Protein AF-A0A356ZC76-F1 (afdb_monomer)

Mean predicted aligned error: 2.9 Å

Radius of gyration: 13.27 Å; Cα contacts (8 Å, |Δi|>4): 113; chains: 1; bounding box: 33×24×36 Å

pLDDT: mean 95.36, std 6.21, range [58.34, 98.25]

Foldseek 3Di:
DQVLLVLLPHGPQLVVLLVCQQAPNNVSSCVSCVVVPDDPLNVQLSCQLSVLGGNLVVVLVVVVVVVDPSVVSNVRSNVSSSVSSNVSSVVD

Sequence (92 aa):
MAGLMHLVGLPGEAALPLVMGYFLNIYAAIGALLPLGLTAKQISIMAAMLLMAHSLPMELAVNKKTGVKVKGLLLVRLVLSVTSGLLVNWLM

Solvent-accessible surface area (backbone atoms only — not comparable to full-atom values): 4760 Å² total; per-residue (Å²): 110,48,74,65,29,49,74,37,63,33,59,49,76,56,52,58,21,50,51,36,11,27,57,60,29,63,67,56,13,49,66,58,42,65,83,66,72,66,51,74,66,42,49,50,19,52,49,44,21,39,74,47,34,41,19,42,64,59,51,42,59,56,42,46,76,75,74,50,62,45,69,59,54,51,50,51,24,52,50,50,10,55,51,38,12,38,50,45,50,71,76,100

Structure (mmCIF, N/CA/C/O backbone):
data_AF-A0A356ZC76-F1
#
_entry.id   AF-A0A356ZC76-F1
#
loop_
_atom_site.group_PDB
_atom_site.id
_atom_site.type_symbol
_atom_site.label_atom_id
_atom_site.label_alt_id
_atom_site.label_comp_id
_atom_site.label_asym_id
_atom_site.label_entity_id
_atom_site.label_seq_id
_atom_site.pdbx_PDB_ins_code
_atom_site.Cartn_x
_atom_site.Cartn_y
_atom_site.Cartn_z
_atom_site.occupancy
_atom_site.B_iso_or_equiv
_atom_site.auth_seq_id
_atom_site.auth_comp_id
_atom_site.auth_asym_id
_atom_site.auth_atom_id
_atom_site.pdbx_PDB_model_num
ATOM 1 N N . MET A 1 1 ? 8.275 -13.549 0.577 1.00 58.34 1 MET A N 1
ATOM 2 C CA . MET A 1 1 ? 7.584 -12.357 0.028 1.00 58.34 1 MET A CA 1
ATOM 3 C C . MET A 1 1 ? 7.568 -12.275 -1.501 1.00 58.34 1 MET A C 1
ATOM 5 O O . MET A 1 1 ? 6.599 -11.729 -2.009 1.00 58.34 1 MET A O 1
ATOM 9 N N . ALA A 1 2 ? 8.552 -12.821 -2.235 1.00 59.44 2 ALA A N 1
ATOM 10 C CA . ALA A 1 2 ? 8.630 -12.696 -3.703 1.00 59.44 2 ALA A CA 1
ATOM 11 C C .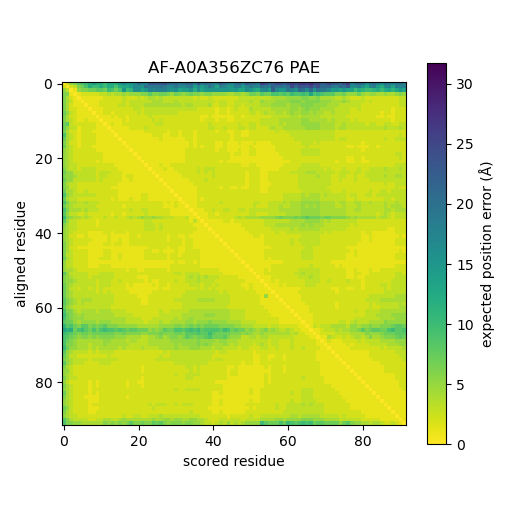 ALA A 1 2 ? 7.337 -13.088 -4.457 1.00 59.44 2 ALA A C 1
ATOM 13 O O . ALA A 1 2 ? 6.902 -12.360 -5.341 1.00 59.44 2 ALA A O 1
ATOM 14 N N . GLY A 1 3 ? 6.657 -14.167 -4.047 1.00 73.56 3 GLY A N 1
ATOM 15 C CA . GLY A 1 3 ? 5.412 -14.599 -4.697 1.00 73.56 3 GLY A CA 1
ATOM 16 C C . GLY A 1 3 ? 4.240 -13.615 -4.572 1.00 73.56 3 GLY A C 1
ATOM 17 O O . GLY A 1 3 ? 3.464 -13.486 -5.508 1.00 73.56 3 GLY A O 1
ATOM 18 N N . LEU A 1 4 ? 4.122 -12.885 -3.454 1.00 84.88 4 LEU A N 1
ATOM 19 C CA . LEU A 1 4 ? 3.013 -11.942 -3.238 1.00 84.88 4 LEU A CA 1
ATOM 20 C C . LEU A 1 4 ? 3.207 -10.634 -4.010 1.00 84.88 4 LEU A C 1
ATOM 22 O O . LEU A 1 4 ? 2.235 -10.066 -4.493 1.00 84.88 4 LEU A O 1
ATOM 26 N N . MET A 1 5 ? 4.451 -10.164 -4.139 1.00 94.19 5 MET A N 1
ATOM 27 C CA . MET A 1 5 ? 4.751 -8.949 -4.904 1.00 94.19 5 MET A CA 1
ATOM 28 C C . MET A 1 5 ? 4.513 -9.161 -6.404 1.00 94.19 5 MET A C 1
ATOM 30 O O . MET A 1 5 ? 3.942 -8.292 -7.059 1.00 94.19 5 MET A O 1
ATOM 34 N N . HIS A 1 6 ? 4.822 -10.352 -6.931 1.00 93.19 6 HIS A N 1
ATOM 35 C CA . HIS A 1 6 ? 4.545 -10.679 -8.332 1.00 93.19 6 HIS A CA 1
ATOM 36 C C . HIS A 1 6 ? 3.052 -10.630 -8.689 1.00 93.19 6 HIS A C 1
ATOM 38 O O . HIS A 1 6 ? 2.728 -10.295 -9.825 1.00 93.19 6 HIS A O 1
ATOM 44 N N . LEU A 1 7 ? 2.138 -10.892 -7.742 1.00 92.69 7 LEU A N 1
ATOM 45 C CA . LEU A 1 7 ? 0.692 -10.788 -7.997 1.00 92.69 7 LEU A CA 1
ATOM 46 C C . LEU A 1 7 ? 0.281 -9.372 -8.412 1.00 92.69 7 LEU A C 1
ATOM 48 O O . LEU A 1 7 ? -0.586 -9.207 -9.263 1.00 92.69 7 LEU A O 1
ATOM 52 N N . VAL A 1 8 ? 0.925 -8.360 -7.831 1.00 94.75 8 VAL A N 1
ATOM 53 C CA . VAL A 1 8 ? 0.695 -6.944 -8.145 1.00 94.75 8 VAL A CA 1
ATOM 54 C C . VAL A 1 8 ? 1.714 -6.393 -9.147 1.00 94.75 8 VAL A C 1
ATOM 56 O O . VAL A 1 8 ? 1.771 -5.189 -9.338 1.00 94.75 8 VAL A O 1
ATOM 59 N N . GLY A 1 9 ? 2.525 -7.241 -9.791 1.00 94.62 9 GLY A N 1
ATOM 60 C CA . GLY A 1 9 ? 3.524 -6.812 -10.779 1.00 94.62 9 GLY A CA 1
ATOM 61 C C . GLY A 1 9 ? 4.758 -6.113 -10.194 1.00 94.62 9 GLY A C 1
ATOM 62 O O . GLY A 1 9 ? 5.478 -5.423 -10.918 1.00 94.62 9 GLY A O 1
ATOM 63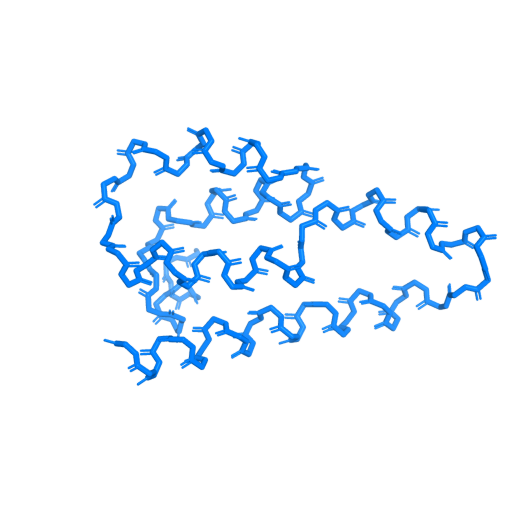 N N . LEU A 1 10 ? 5.016 -6.281 -8.895 1.00 96.94 10 LEU A N 1
ATOM 64 C CA . LEU A 1 10 ? 6.181 -5.729 -8.207 1.00 96.94 10 LEU A CA 1
ATOM 65 C C . LEU A 1 10 ? 7.283 -6.781 -8.032 1.00 96.94 10 LEU A C 1
ATOM 67 O O . LEU A 1 10 ? 6.974 -7.948 -7.791 1.00 96.94 10 LEU A O 1
ATOM 71 N N . PRO A 1 11 ? 8.566 -6.386 -8.086 1.00 95.81 11 PRO A N 1
ATOM 72 C CA . PRO A 1 11 ? 9.669 -7.285 -7.782 1.00 95.81 11 PRO A CA 1
ATOM 73 C C . PRO A 1 11 ? 9.741 -7.548 -6.268 1.00 95.81 11 PRO A C 1
ATOM 75 O O . PRO A 1 11 ? 9.171 -6.810 -5.458 1.00 95.81 11 PRO A O 1
ATOM 78 N N . GLY A 1 12 ? 10.430 -8.614 -5.860 1.00 95.25 12 GLY A N 1
ATOM 79 C CA . GLY A 1 12 ? 10.472 -9.040 -4.456 1.00 95.25 12 GLY A CA 1
ATOM 80 C C . GLY A 1 12 ? 11.077 -7.996 -3.508 1.00 95.25 12 GLY A C 1
ATOM 81 O O . GLY A 1 12 ? 10.649 -7.881 -2.359 1.00 95.25 12 GLY A O 1
ATOM 82 N N . GLU A 1 13 ? 12.025 -7.207 -4.002 1.00 94.50 13 GLU A N 1
ATOM 83 C CA . GLU A 1 13 ? 12.754 -6.157 -3.293 1.00 94.50 13 GLU A CA 1
ATOM 84 C C . GLU A 1 13 ? 11.846 -4.979 -2.905 1.00 94.50 13 GLU A C 1
ATOM 86 O O . GLU A 1 13 ? 12.086 -4.320 -1.894 1.00 94.50 13 GLU A O 1
ATOM 91 N N . ALA A 1 14 ? 10.747 -4.756 -3.639 1.00 96.44 14 ALA A N 1
ATOM 92 C CA . ALA A 1 14 ? 9.766 -3.709 -3.343 1.00 96.44 14 ALA A CA 1
ATOM 93 C C . ALA A 1 14 ? 8.934 -3.992 -2.074 1.00 96.44 14 ALA A C 1
ATOM 95 O O . ALA A 1 14 ? 8.274 -3.093 -1.547 1.00 96.44 14 ALA A O 1
ATOM 96 N N . ALA A 1 15 ? 9.005 -5.214 -1.531 1.00 96.19 15 ALA A N 1
ATOM 97 C CA . ALA A 1 15 ? 8.287 -5.592 -0.317 1.00 96.19 15 ALA A CA 1
ATOM 98 C C . ALA A 1 15 ? 8.704 -4.758 0.903 1.00 96.19 15 ALA A C 1
ATOM 100 O O . ALA A 1 15 ? 7.846 -4.338 1.679 1.00 96.19 15 ALA A O 1
ATOM 101 N N . LEU A 1 16 ? 10.007 -4.510 1.084 1.00 96.12 16 LEU A N 1
ATOM 102 C CA . LEU A 1 16 ? 10.497 -3.767 2.246 1.00 96.12 16 LEU A CA 1
ATOM 103 C C . LEU A 1 16 ? 10.053 -2.291 2.209 1.00 96.12 16 LEU A C 1
ATOM 105 O O . LEU A 1 16 ? 9.444 -1.859 3.190 1.00 96.12 16 LEU A O 1
ATOM 109 N N . PRO A 1 17 ? 10.234 -1.535 1.106 1.00 97.38 17 PRO A N 1
ATOM 110 C CA . PRO A 1 17 ? 9.686 -0.183 0.993 1.00 97.38 17 PRO A CA 1
ATOM 111 C C . PRO A 1 17 ? 8.174 -0.110 1.228 1.00 97.38 17 PRO A C 1
ATOM 113 O O . PRO A 1 17 ? 7.700 0.811 1.894 1.00 97.38 17 PRO A O 1
ATOM 116 N N . LEU A 1 18 ? 7.412 -1.092 0.729 1.00 97.31 18 LEU A N 1
ATOM 117 C CA . LEU A 1 18 ? 5.960 -1.131 0.902 1.00 97.31 18 LEU A CA 1
ATOM 118 C C . LEU A 1 18 ? 5.581 -1.289 2.381 1.00 97.31 18 LEU A C 1
ATOM 120 O O . LEU A 1 18 ? 4.758 -0.531 2.894 1.00 97.31 18 LEU A O 1
ATOM 124 N N . VAL A 1 19 ? 6.230 -2.218 3.092 1.00 97.06 19 VAL A N 1
ATOM 125 C CA . VAL A 1 19 ? 6.032 -2.409 4.538 1.00 97.06 19 VAL A CA 1
ATOM 126 C C . VAL A 1 19 ? 6.439 -1.158 5.315 1.00 97.06 19 VAL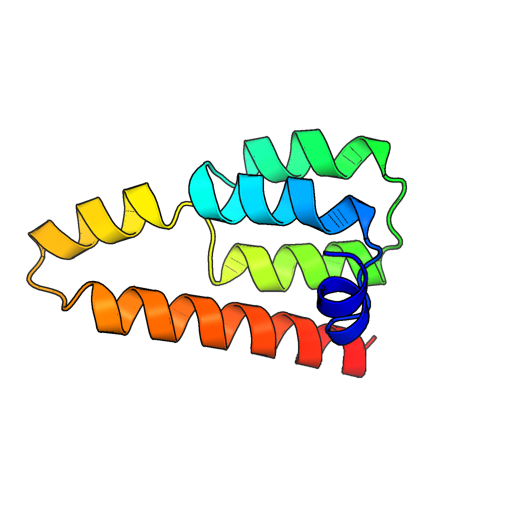 A C 1
ATOM 128 O O . VAL A 1 19 ? 5.707 -0.727 6.205 1.00 97.06 19 VAL A O 1
ATOM 131 N N . MET A 1 20 ? 7.564 -0.530 4.967 1.00 98.00 20 MET A N 1
ATOM 132 C CA . MET A 1 20 ? 7.989 0.719 5.606 1.00 98.00 20 MET A CA 1
ATOM 133 C C . MET A 1 20 ? 6.950 1.827 5.418 1.00 98.00 20 MET A C 1
ATOM 135 O O . MET A 1 20 ? 6.639 2.535 6.372 1.00 98.00 20 MET A O 1
ATOM 139 N N . GLY A 1 21 ? 6.348 1.943 4.235 1.00 98.12 21 GLY A N 1
ATOM 140 C CA . GLY A 1 21 ? 5.266 2.894 3.997 1.00 98.12 21 GLY A CA 1
ATOM 141 C C . GLY A 1 21 ? 3.996 2.583 4.781 1.00 98.12 21 GLY A C 1
ATOM 142 O O . GLY A 1 21 ? 3.404 3.489 5.370 1.00 98.12 21 GLY A O 1
ATOM 143 N N . TYR A 1 22 ? 3.610 1.307 4.849 1.00 98.06 22 TYR A N 1
ATOM 144 C CA . TYR A 1 22 ? 2.430 0.866 5.594 1.00 98.06 22 TYR 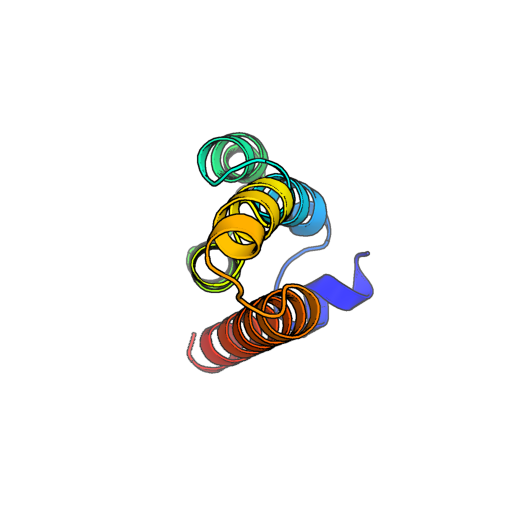A CA 1
ATOM 145 C C . TYR A 1 22 ? 2.550 1.109 7.094 1.00 98.06 22 TYR A C 1
ATOM 147 O O . TYR A 1 22 ? 1.563 1.466 7.730 1.00 98.06 22 TYR A O 1
ATOM 155 N N . PHE A 1 23 ? 3.736 0.924 7.672 1.00 98.06 23 PHE A N 1
ATOM 156 C CA . PHE A 1 23 ? 3.919 0.990 9.122 1.00 98.06 23 PHE A CA 1
ATOM 157 C C . PHE A 1 23 ? 4.464 2.328 9.616 1.00 98.06 23 PHE A C 1
ATOM 159 O O . PHE A 1 23 ? 4.101 2.754 10.711 1.00 98.06 23 PHE A O 1
ATOM 166 N N . LEU A 1 24 ? 5.315 2.990 8.831 1.00 97.81 24 LEU A N 1
ATOM 167 C CA . LEU A 1 24 ? 5.982 4.229 9.221 1.00 97.81 24 LEU A CA 1
ATOM 168 C C . LEU A 1 24 ? 5.338 5.421 8.512 1.00 97.81 24 LEU A C 1
ATOM 170 O O . LEU A 1 24 ? 4.459 6.072 9.079 1.00 97.81 24 LEU A O 1
ATOM 174 N N . ASN A 1 25 ? 5.773 5.724 7.287 1.00 96.81 25 ASN A N 1
ATOM 175 C CA . ASN A 1 25 ? 5.272 6.821 6.457 1.00 96.81 25 ASN A CA 1
ATOM 176 C C . ASN A 1 25 ? 5.824 6.750 5.024 1.00 96.81 25 ASN A C 1
ATOM 178 O O . ASN A 1 25 ? 6.740 5.985 4.721 1.00 96.81 25 ASN A O 1
ATOM 182 N N . ILE A 1 26 ? 5.275 7.595 4.148 1.00 96.50 26 ILE A N 1
ATOM 183 C CA . ILE A 1 26 ? 5.653 7.671 2.730 1.00 96.50 26 ILE A CA 1
ATOM 184 C C . ILE A 1 26 ? 7.130 8.061 2.548 1.00 96.50 26 ILE A C 1
ATOM 186 O O . ILE A 1 26 ? 7.786 7.526 1.659 1.00 96.50 26 ILE A O 1
ATOM 190 N N . TYR A 1 27 ? 7.694 8.921 3.401 1.00 96.62 27 TYR A N 1
ATOM 191 C CA . TYR A 1 27 ? 9.104 9.318 3.293 1.00 96.62 27 TYR A CA 1
ATOM 192 C C . TYR A 1 27 ? 10.059 8.143 3.539 1.00 96.62 27 TYR A C 1
ATOM 194 O O . TYR A 1 27 ? 11.029 7.975 2.802 1.00 96.62 27 TYR A O 1
ATOM 202 N N . ALA A 1 28 ? 9.752 7.289 4.519 1.00 97.44 28 ALA A N 1
ATOM 203 C CA . ALA A 1 28 ? 10.505 6.065 4.779 1.00 97.44 28 ALA A CA 1
ATOM 204 C C . ALA A 1 28 ? 10.432 5.089 3.592 1.00 97.44 28 ALA A C 1
ATOM 206 O O . ALA A 1 28 ? 11.448 4.514 3.204 1.00 97.44 28 ALA A O 1
ATOM 207 N N . ALA A 1 29 ? 9.250 4.942 2.980 1.00 97.69 29 ALA A N 1
ATOM 208 C CA . ALA A 1 29 ? 9.079 4.123 1.782 1.00 97.69 29 ALA A CA 1
ATOM 209 C C . ALA A 1 29 ? 9.902 4.649 0.600 1.00 97.69 29 ALA A C 1
ATOM 211 O O . ALA A 1 29 ? 10.597 3.871 -0.043 1.00 97.69 29 ALA A O 1
ATOM 212 N N . ILE A 1 30 ? 9.866 5.961 0.337 1.00 96.38 30 ILE A N 1
ATOM 213 C CA . ILE A 1 30 ? 10.636 6.589 -0.747 1.00 96.38 30 ILE A CA 1
ATOM 214 C C . ILE A 1 30 ? 12.136 6.361 -0.537 1.00 96.38 30 ILE A C 1
ATOM 216 O O . ILE A 1 30 ? 12.813 5.926 -1.465 1.00 96.38 30 ILE A O 1
ATOM 220 N N . GLY A 1 31 ? 12.647 6.576 0.680 1.00 96.81 31 GLY A N 1
ATOM 221 C CA . GLY A 1 31 ? 14.062 6.356 0.993 1.00 96.81 31 GLY 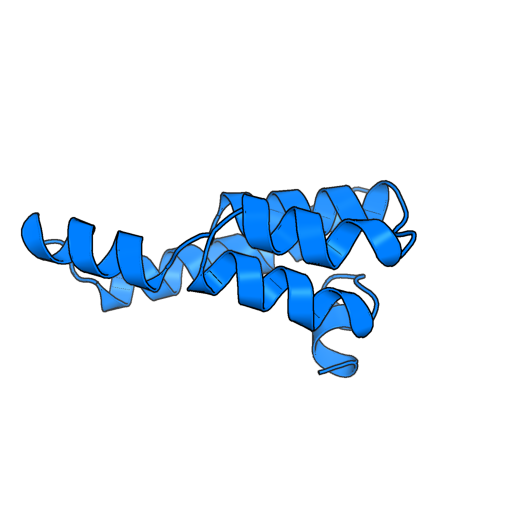A CA 1
ATOM 222 C C . GLY A 1 31 ? 14.527 4.923 0.711 1.00 96.81 31 GLY A C 1
ATOM 223 O O . GLY A 1 31 ? 15.606 4.725 0.160 1.00 96.81 31 GLY A O 1
ATOM 224 N N . ALA A 1 32 ? 13.693 3.930 1.028 1.00 97.06 32 ALA A N 1
ATOM 225 C CA . ALA A 1 32 ? 13.985 2.524 0.754 1.00 97.06 32 ALA A CA 1
ATOM 226 C C . ALA A 1 32 ? 13.762 2.118 -0.716 1.00 97.06 32 ALA A C 1
ATOM 228 O O . ALA A 1 32 ? 14.388 1.173 -1.189 1.00 97.06 32 ALA A O 1
ATOM 229 N N . LEU A 1 33 ? 12.870 2.806 -1.437 1.00 96.06 33 LEU A N 1
ATOM 230 C CA . LEU A 1 33 ? 12.511 2.512 -2.828 1.00 96.06 33 LEU A CA 1
ATOM 231 C C . LEU A 1 33 ? 13.517 3.076 -3.840 1.00 96.06 33 LEU A C 1
ATOM 233 O O . LEU A 1 33 ? 13.769 2.434 -4.857 1.00 96.06 33 LEU A O 1
ATOM 237 N N . LEU A 1 34 ? 14.099 4.250 -3.573 1.00 95.62 34 LEU A N 1
ATOM 238 C CA . LEU A 1 34 ? 15.036 4.937 -4.474 1.00 95.62 34 LEU A CA 1
ATOM 239 C C . LEU A 1 34 ? 16.175 4.059 -5.037 1.00 95.62 34 LEU A C 1
ATOM 241 O O . LEU A 1 34 ? 16.392 4.106 -6.249 1.00 95.62 34 LEU A O 1
ATOM 245 N N . PRO A 1 35 ? 16.895 3.246 -4.238 1.00 96.50 35 PRO A N 1
ATOM 246 C CA . PRO A 1 35 ? 18.015 2.456 -4.753 1.00 96.50 35 PRO A CA 1
ATOM 247 C C . PRO A 1 35 ? 17.593 1.243 -5.598 1.00 96.50 35 PRO A C 1
ATOM 249 O O . PRO A 1 35 ? 18.454 0.600 -6.189 1.00 96.50 35 PRO A O 1
ATOM 252 N N . LEU A 1 36 ? 16.299 0.904 -5.662 1.00 95.94 36 LEU A N 1
ATOM 253 C CA . LEU A 1 36 ? 15.825 -0.320 -6.319 1.00 95.94 36 LEU A CA 1
ATOM 254 C C . LEU A 1 36 ? 15.717 -0.211 -7.846 1.00 95.94 36 LEU A C 1
ATOM 256 O O . LEU A 1 36 ? 15.464 -1.218 -8.500 1.00 95.94 36 LEU A O 1
ATOM 260 N N . GLY A 1 37 ? 15.864 0.989 -8.420 1.00 94.62 37 GLY A N 1
ATOM 261 C CA . GLY A 1 37 ? 15.810 1.178 -9.875 1.00 94.62 37 GLY A CA 1
ATOM 262 C C . GLY A 1 37 ? 14.491 0.719 -10.508 1.00 94.62 37 GLY A C 1
ATOM 263 O O . GLY A 1 37 ? 14.488 0.213 -11.628 1.00 94.62 37 GLY A O 1
ATOM 264 N N . LEU A 1 38 ? 13.376 0.850 -9.779 1.00 96.19 38 LEU A N 1
ATOM 265 C CA . LEU A 1 38 ? 12.062 0.408 -10.242 1.00 96.19 38 LEU A CA 1
ATOM 266 C C . LEU A 1 38 ? 11.634 1.151 -11.513 1.00 96.19 38 LEU A C 1
ATOM 268 O O . LEU A 1 38 ? 11.872 2.347 -11.680 1.00 96.19 38 LEU A O 1
ATOM 272 N N . THR A 1 39 ? 10.935 0.442 -12.394 1.00 97.38 39 THR A N 1
ATOM 273 C CA . THR A 1 39 ? 10.331 1.035 -13.594 1.00 97.38 39 THR A CA 1
ATOM 274 C C . THR A 1 39 ? 9.223 2.025 -13.228 1.00 97.38 39 THR A C 1
ATOM 276 O O . THR A 1 39 ? 8.616 1.925 -12.160 1.00 97.38 39 THR A O 1
ATOM 279 N N . ALA A 1 40 ? 8.881 2.936 -14.147 1.00 97.00 40 ALA A N 1
ATOM 280 C CA . ALA A 1 40 ? 7.765 3.867 -13.956 1.00 97.00 40 ALA A CA 1
ATOM 281 C C . ALA A 1 40 ? 6.460 3.140 -13.579 1.00 97.00 40 ALA A C 1
ATOM 283 O O . ALA A 1 40 ? 5.790 3.543 -12.634 1.00 97.00 40 ALA A O 1
ATOM 284 N N . LYS A 1 41 ? 6.163 2.007 -14.234 1.00 97.25 41 LYS A N 1
ATOM 285 C CA . LYS A 1 41 ? 5.025 1.135 -13.902 1.00 97.25 41 LYS A CA 1
ATOM 286 C C . LYS A 1 41 ? 5.062 0.668 -12.442 1.00 97.25 41 LYS A C 1
ATOM 288 O O . LYS A 1 41 ? 4.082 0.819 -11.719 1.00 97.25 41 LYS A O 1
ATOM 293 N N . GLN A 1 42 ? 6.190 0.126 -11.987 1.00 97.81 42 GLN A N 1
ATOM 294 C CA . GLN A 1 42 ? 6.341 -0.369 -10.613 1.00 97.81 42 GLN A CA 1
ATOM 295 C C . GLN A 1 42 ? 6.247 0.759 -9.579 1.00 97.81 42 GLN A C 1
ATOM 297 O O . GLN A 1 42 ? 5.624 0.582 -8.536 1.00 97.81 42 GLN A O 1
ATOM 302 N N . ILE A 1 43 ? 6.808 1.934 -9.876 1.00 97.62 43 ILE A N 1
ATOM 303 C CA . ILE A 1 43 ? 6.681 3.118 -9.017 1.00 97.62 43 ILE A CA 1
ATOM 304 C C . ILE A 1 43 ? 5.215 3.558 -8.927 1.00 97.62 43 ILE A C 1
ATOM 306 O O . ILE A 1 43 ? 4.738 3.845 -7.830 1.00 97.62 43 ILE A O 1
ATOM 310 N N . SER A 1 44 ? 4.476 3.557 -10.039 1.00 97.75 44 SER A N 1
ATOM 311 C CA . SER A 1 44 ? 3.042 3.871 -10.054 1.00 97.75 44 SER A CA 1
ATOM 312 C C . SER A 1 44 ? 2.219 2.875 -9.235 1.00 97.75 44 SER A C 1
ATOM 314 O O . SER A 1 44 ? 1.351 3.295 -8.470 1.00 97.75 44 SER A O 1
ATOM 316 N N . ILE A 1 45 ? 2.520 1.575 -9.329 1.00 98.12 45 ILE A N 1
ATOM 317 C CA . ILE A 1 45 ? 1.889 0.538 -8.498 1.00 98.12 45 ILE A CA 1
ATOM 318 C C . ILE A 1 45 ? 2.175 0.809 -7.013 1.00 98.12 45 ILE A C 1
ATOM 320 O O . ILE A 1 45 ? 1.241 0.905 -6.218 1.00 98.12 45 ILE A O 1
ATOM 324 N N . MET A 1 46 ? 3.444 1.016 -6.638 1.00 97.88 46 MET A N 1
ATOM 325 C CA . MET A 1 46 ? 3.839 1.351 -5.262 1.00 97.88 46 MET A CA 1
ATOM 326 C C . MET A 1 46 ? 3.109 2.594 -4.743 1.00 97.88 46 MET A C 1
ATOM 328 O O . MET A 1 46 ? 2.572 2.581 -3.636 1.00 97.88 46 MET A O 1
ATOM 332 N N . ALA A 1 47 ? 3.057 3.659 -5.544 1.00 97.62 47 ALA A N 1
ATOM 333 C CA . ALA A 1 47 ? 2.391 4.904 -5.185 1.00 97.62 47 ALA A CA 1
ATOM 334 C C . ALA A 1 47 ? 0.887 4.698 -4.951 1.00 97.62 47 ALA A C 1
ATOM 336 O O . ALA A 1 47 ? 0.359 5.168 -3.944 1.00 97.62 47 ALA A O 1
ATOM 337 N N . ALA A 1 48 ? 0.206 3.950 -5.824 1.00 98.00 48 ALA A N 1
ATOM 338 C CA . ALA A 1 48 ? -1.218 3.653 -5.686 1.00 98.00 48 ALA A CA 1
ATOM 339 C C . ALA A 1 48 ? -1.526 2.805 -4.443 1.00 98.00 48 ALA A C 1
ATOM 341 O O . ALA A 1 48 ? -2.516 3.054 -3.750 1.00 98.00 48 ALA A O 1
ATOM 342 N N . MET A 1 49 ? -0.673 1.827 -4.131 1.00 98.25 49 MET A N 1
ATOM 343 C CA . MET A 1 49 ? -0.812 1.003 -2.930 1.00 98.25 49 MET A CA 1
ATOM 344 C C . MET A 1 49 ? -0.597 1.834 -1.653 1.00 98.25 49 MET A C 1
ATOM 346 O O . MET A 1 49 ? -1.396 1.758 -0.716 1.00 98.25 49 MET A O 1
ATOM 350 N N . LEU A 1 50 ? 0.452 2.663 -1.615 1.00 98.06 50 LEU A N 1
ATOM 351 C CA . LEU A 1 50 ? 0.795 3.509 -0.466 1.00 98.06 50 LEU A CA 1
ATOM 352 C C . LEU A 1 50 ? -0.198 4.655 -0.244 1.00 98.06 50 LEU A C 1
ATOM 354 O O . LEU A 1 50 ? -0.482 5.003 0.903 1.00 98.06 50 LEU A O 1
ATOM 358 N N . LEU A 1 51 ? -0.776 5.209 -1.312 1.00 97.12 51 LEU A N 1
ATOM 359 C CA . LEU A 1 51 ? -1.832 6.216 -1.215 1.00 97.12 51 LEU A CA 1
ATOM 360 C C . LEU A 1 51 ? -3.008 5.699 -0.373 1.00 97.12 51 LEU A C 1
ATOM 362 O O . LEU A 1 51 ? -3.516 6.415 0.487 1.00 97.12 51 LEU A O 1
ATOM 366 N N . MET A 1 52 ? -3.379 4.432 -0.570 1.00 97.50 52 MET A N 1
ATOM 367 C CA . MET A 1 52 ? -4.495 3.795 0.133 1.00 97.50 52 MET A CA 1
ATOM 368 C C . MET A 1 52 ? -4.150 3.332 1.554 1.00 97.50 52 MET A C 1
ATOM 370 O O . MET A 1 52 ? -5.053 3.206 2.380 1.00 97.50 52 MET A O 1
ATOM 374 N N . ALA A 1 53 ? -2.878 3.033 1.844 1.00 97.50 53 ALA A N 1
ATOM 375 C CA . ALA A 1 53 ? -2.506 2.313 3.064 1.00 97.50 53 ALA A CA 1
ATOM 376 C C . ALA A 1 53 ? -1.162 2.720 3.691 1.00 97.50 53 ALA A C 1
ATOM 378 O O . ALA A 1 53 ? -0.461 1.867 4.223 1.00 97.50 53 ALA A O 1
ATOM 379 N N . HIS A 1 54 ? -0.789 3.999 3.693 1.00 97.56 54 HIS A N 1
ATOM 380 C CA . HIS A 1 54 ? 0.381 4.458 4.453 1.00 97.56 54 HIS A CA 1
ATOM 381 C C . HIS A 1 54 ? 0.070 4.668 5.944 1.00 97.56 54 HIS A C 1
ATOM 383 O O . HIS A 1 54 ? -1.077 4.914 6.320 1.00 97.56 54 HIS A O 1
ATOM 389 N N . SER A 1 55 ? 1.108 4.595 6.785 1.00 97.75 55 SER A N 1
ATOM 390 C CA . SER A 1 55 ? 1.073 4.971 8.210 1.00 97.75 55 SER A CA 1
ATOM 391 C C . SER A 1 55 ? -0.074 4.341 9.020 1.00 97.75 55 SER A C 1
ATOM 393 O O . SER A 1 55 ? -0.613 4.964 9.937 1.00 97.75 55 SER A O 1
ATOM 395 N N . LEU A 1 56 ? -0.433 3.088 8.724 1.00 97.31 56 LEU A N 1
ATOM 396 C CA . LEU A 1 56 ? -1.572 2.379 9.310 1.00 97.31 56 LEU A CA 1
ATOM 397 C C . LEU A 1 56 ? -1.586 2.413 10.848 1.00 97.31 56 LEU A C 1
ATOM 399 O O . LEU A 1 56 ? -2.639 2.728 11.397 1.00 97.31 56 LEU A O 1
ATOM 403 N N . PRO A 1 57 ? -0.484 2.157 11.586 1.00 96.62 57 PRO A N 1
ATOM 404 C CA . PRO A 1 57 ? -0.527 2.201 13.049 1.00 96.62 57 PRO A CA 1
ATOM 405 C C . PRO A 1 57 ? -0.953 3.572 13.589 1.00 96.62 57 PRO A C 1
ATOM 407 O O . PRO A 1 57 ? -1.804 3.653 14.478 1.00 96.62 57 PRO A O 1
ATOM 410 N N . MET A 1 58 ? -0.402 4.645 13.015 1.00 96.81 58 MET A N 1
ATOM 411 C CA . MET A 1 58 ? -0.713 6.024 13.391 1.00 96.81 58 MET A CA 1
ATOM 412 C C . MET A 1 58 ? -2.157 6.372 13.030 1.00 96.81 58 MET A C 1
ATOM 414 O O . MET A 1 58 ? -2.913 6.868 13.863 1.00 96.81 58 MET A O 1
ATOM 418 N N . GLU A 1 59 ? -2.578 6.057 11.809 1.00 94.81 59 GLU A N 1
ATOM 419 C CA . GLU A 1 59 ? -3.914 6.390 11.328 1.00 94.81 59 GLU A CA 1
ATOM 420 C C . GLU A 1 59 ? -5.013 5.631 12.073 1.00 94.81 59 GLU A C 1
ATOM 422 O O . GLU A 1 59 ? -6.041 6.216 12.421 1.00 94.81 59 GLU A O 1
ATOM 427 N N . LEU A 1 60 ? -4.790 4.355 12.393 1.00 95.62 60 LEU A N 1
ATOM 428 C CA . LEU A 1 60 ? -5.707 3.583 13.226 1.00 95.62 60 LEU A CA 1
ATOM 429 C C . LEU A 1 60 ? -5.761 4.127 14.656 1.00 95.62 60 LEU A C 1
ATOM 431 O O . LEU A 1 60 ? -6.847 4.184 15.230 1.00 95.62 60 LEU A O 1
ATOM 435 N N . ALA A 1 61 ? -4.632 4.552 15.233 1.00 95.75 61 ALA A N 1
ATOM 436 C CA . ALA A 1 61 ? -4.603 5.152 16.566 1.00 95.75 61 ALA A CA 1
ATOM 437 C C . ALA A 1 61 ? -5.372 6.482 16.618 1.00 95.75 61 ALA A C 1
ATOM 439 O O . ALA A 1 61 ? -6.110 6.727 17.575 1.00 95.75 61 ALA A O 1
ATOM 440 N N . VAL A 1 62 ? -5.241 7.318 15.584 1.00 95.62 62 VAL A N 1
ATOM 441 C CA . VAL A 1 62 ? -5.972 8.587 15.463 1.00 95.62 62 VAL A CA 1
ATOM 442 C C . VAL A 1 62 ? -7.466 8.336 15.249 1.00 95.62 62 VAL A C 1
ATOM 444 O O . VAL A 1 62 ? -8.280 8.850 16.012 1.00 95.62 62 VAL A O 1
ATOM 447 N N . ASN A 1 63 ? -7.844 7.485 14.293 1.00 95.25 63 ASN A N 1
ATOM 448 C CA . ASN A 1 63 ? -9.251 7.180 14.004 1.00 95.25 63 ASN A CA 1
ATOM 449 C C . ASN A 1 63 ? -9.953 6.427 15.142 1.00 95.25 63 ASN A C 1
ATOM 451 O O . ASN A 1 63 ? -11.165 6.532 15.311 1.00 95.25 63 ASN A O 1
ATOM 455 N N . LYS A 1 64 ? -9.215 5.707 15.994 1.00 95.75 64 LYS A N 1
ATOM 456 C CA . LYS A 1 64 ? -9.799 5.126 17.209 1.00 95.75 64 LYS A CA 1
ATOM 457 C C . LYS A 1 64 ? -10.396 6.200 18.125 1.00 95.75 64 LYS A C 1
ATOM 459 O O . LYS A 1 64 ? -11.396 5.939 18.787 1.00 95.75 64 LYS A O 1
ATOM 464 N N . LYS A 1 65 ? -9.809 7.403 18.155 1.00 95.62 65 LYS A N 1
ATOM 465 C CA . LYS A 1 65 ? -10.278 8.523 18.989 1.00 95.62 65 LYS A CA 1
ATOM 466 C C . LYS A 1 65 ? -11.568 9.162 18.469 1.00 95.62 65 LYS A C 1
ATOM 468 O O . LYS A 1 65 ? -12.240 9.838 19.235 1.00 95.62 65 LYS A O 1
ATOM 473 N N . THR A 1 66 ? -11.933 8.934 17.206 1.00 94.44 66 THR A N 1
ATOM 474 C CA . THR A 1 66 ? -13.164 9.464 16.594 1.00 94.44 66 THR A CA 1
ATOM 475 C C . THR A 1 66 ? -14.346 8.491 16.690 1.00 94.44 66 THR A C 1
ATOM 477 O O . THR A 1 66 ? -15.419 8.771 16.165 1.00 94.44 66 THR A O 1
ATOM 480 N N . GLY A 1 67 ? -14.174 7.339 17.353 1.00 92.25 67 GLY A N 1
ATOM 481 C CA . GLY A 1 67 ? -15.214 6.312 17.494 1.00 92.25 67 GLY A CA 1
ATOM 482 C C . GLY A 1 67 ? -15.328 5.352 16.301 1.00 92.25 67 GLY A C 1
ATOM 483 O O . GLY A 1 67 ? -16.193 4.474 16.298 1.00 92.25 67 GLY A O 1
ATOM 484 N N . VAL A 1 68 ? -14.450 5.467 15.298 1.00 94.06 68 VAL A N 1
ATOM 485 C CA . VAL A 1 68 ? -14.442 4.579 14.126 1.00 94.06 68 VAL A CA 1
ATOM 486 C C . VAL A 1 68 ? -13.997 3.163 14.509 1.00 94.06 68 VAL A C 1
ATOM 488 O O . VAL A 1 68 ? -13.055 2.948 15.277 1.00 94.06 68 VAL A O 1
ATOM 491 N N . LYS A 1 69 ? -14.642 2.154 13.910 1.00 94.12 69 LYS A N 1
ATOM 492 C CA . LYS A 1 69 ? -14.246 0.744 14.044 1.00 94.12 69 LYS A CA 1
ATOM 493 C C . LYS A 1 69 ? -12.918 0.487 13.321 1.00 94.12 69 LYS A C 1
ATOM 495 O O . LYS A 1 69 ? -12.899 0.165 12.134 1.00 94.12 69 LYS A O 1
ATOM 500 N N . VAL A 1 70 ? -11.810 0.546 14.062 1.00 94.81 70 VAL A N 1
ATOM 501 C CA . VAL A 1 70 ? -10.436 0.394 13.535 1.00 94.81 70 VAL A CA 1
ATOM 502 C C . VAL A 1 70 ? -10.216 -0.857 12.679 1.00 94.81 70 VAL A C 1
ATOM 504 O O . VAL A 1 70 ? -9.518 -0.791 11.675 1.0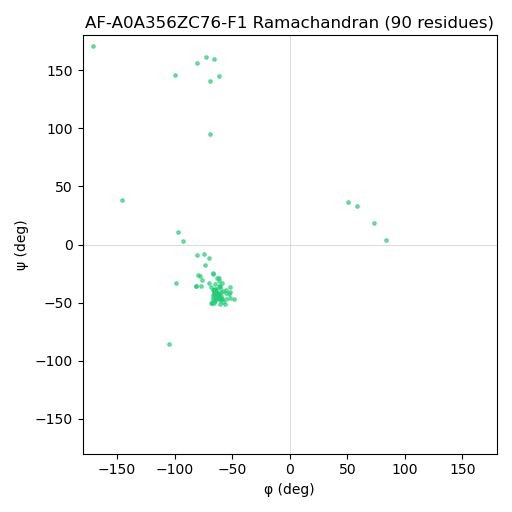0 94.81 70 VAL A O 1
ATOM 507 N N . LYS A 1 71 ? -10.843 -1.992 13.021 1.00 94.19 71 LYS A N 1
ATOM 508 C CA . LYS A 1 71 ? -10.715 -3.235 12.240 1.00 94.19 71 LYS A CA 1
ATOM 509 C C . LYS A 1 71 ? -11.296 -3.092 10.831 1.00 94.19 71 LYS A C 1
ATOM 511 O O . LYS A 1 71 ? -10.685 -3.555 9.876 1.00 94.19 71 LYS A O 1
ATOM 516 N N . GLY A 1 72 ? -12.452 -2.436 10.708 1.00 95.88 72 GLY A N 1
ATOM 517 C CA . GLY A 1 72 ? -13.082 -2.178 9.412 1.00 95.88 72 GLY A CA 1
ATOM 518 C C . GLY A 1 72 ? -12.247 -1.219 8.570 1.00 95.88 72 GLY A C 1
ATOM 519 O O . GLY A 1 72 ? -12.001 -1.494 7.402 1.00 95.88 72 GLY A O 1
ATOM 520 N N . LEU A 1 73 ? -11.733 -0.151 9.189 1.00 96.19 73 LEU A N 1
ATOM 521 C CA . LEU A 1 73 ? -10.851 0.806 8.519 1.00 96.19 73 LEU A CA 1
ATOM 522 C C . LEU A 1 73 ? -9.568 0.138 8.001 1.00 96.19 73 LEU A C 1
ATOM 524 O O . LEU A 1 73 ? -9.206 0.332 6.844 1.0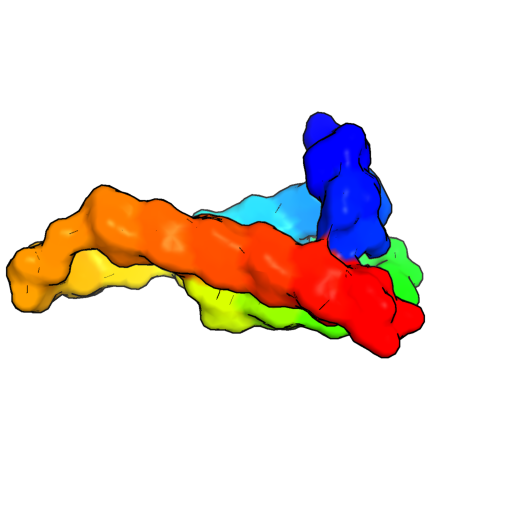0 96.19 73 LEU A O 1
ATOM 528 N N . LEU A 1 74 ? -8.913 -0.688 8.824 1.00 97.06 74 LEU A N 1
ATOM 529 C CA . LEU A 1 74 ? -7.727 -1.445 8.416 1.00 97.06 74 LEU A CA 1
ATOM 530 C C . LEU A 1 74 ? -8.024 -2.348 7.213 1.00 97.06 74 LEU A C 1
ATOM 532 O O . LEU A 1 74 ? -7.279 -2.323 6.236 1.00 97.06 74 LEU A O 1
ATOM 536 N N . LEU A 1 75 ? -9.109 -3.127 7.277 1.00 97.25 75 LEU A N 1
ATOM 537 C CA . LEU A 1 75 ? -9.487 -4.038 6.197 1.00 97.25 75 LEU A CA 1
ATOM 538 C C . LEU A 1 75 ? -9.756 -3.287 4.894 1.00 97.25 75 LEU A C 1
ATOM 540 O O . LEU A 1 75 ? -9.211 -3.664 3.862 1.00 97.25 75 LEU A O 1
ATOM 544 N N . VAL A 1 76 ? -10.539 -2.207 4.944 1.00 97.31 76 VAL A N 1
ATOM 545 C CA . VAL A 1 76 ? -10.842 -1.393 3.759 1.00 97.31 76 VAL A CA 1
ATOM 546 C C . VAL A 1 76 ? -9.561 -0.839 3.142 1.00 97.31 76 VAL A C 1
ATOM 548 O O . VAL A 1 76 ? -9.369 -0.976 1.939 1.00 97.31 76 VAL A O 1
ATOM 551 N N . ARG A 1 77 ? -8.648 -0.280 3.945 1.00 97.38 77 ARG A N 1
ATOM 552 C CA . ARG A 1 77 ? -7.383 0.276 3.441 1.00 97.38 77 ARG A CA 1
ATOM 553 C C . ARG A 1 77 ? -6.497 -0.782 2.792 1.00 97.38 77 ARG A C 1
ATOM 555 O O . ARG A 1 77 ? -5.978 -0.551 1.705 1.00 97.38 77 ARG A O 1
ATOM 562 N N . LEU A 1 78 ? -6.352 -1.951 3.417 1.00 97.56 78 LEU A N 1
ATOM 563 C CA . LEU A 1 78 ? -5.551 -3.042 2.854 1.00 97.56 78 LEU A CA 1
ATOM 564 C C . LEU A 1 78 ? -6.161 -3.597 1.562 1.00 97.56 78 LEU A C 1
ATOM 566 O O . LEU A 1 78 ? -5.435 -3.823 0.598 1.00 97.56 78 LEU A O 1
ATOM 570 N N . VAL A 1 79 ? -7.484 -3.773 1.514 1.00 97.94 79 VAL A N 1
ATOM 571 C CA . VAL A 1 79 ? -8.181 -4.232 0.303 1.00 97.94 79 VAL A CA 1
ATOM 572 C C . VAL A 1 79 ? -8.050 -3.203 -0.815 1.00 97.94 79 VAL A C 1
ATOM 574 O O . VAL A 1 79 ? -7.661 -3.567 -1.923 1.00 97.94 79 VAL A O 1
ATOM 577 N N . LEU A 1 80 ? -8.313 -1.923 -0.539 1.00 97.94 80 LEU A N 1
ATOM 578 C CA . LEU A 1 80 ? -8.157 -0.846 -1.521 1.00 97.94 80 LEU A CA 1
ATOM 579 C C . LEU A 1 80 ? -6.719 -0.734 -2.018 1.00 97.94 80 LEU A C 1
ATOM 581 O O . LEU A 1 80 ? -6.502 -0.510 -3.199 1.00 97.94 80 LEU A O 1
ATOM 585 N N . SER A 1 81 ? -5.743 -0.937 -1.140 1.00 98.06 81 SER A N 1
ATOM 586 C CA . SER A 1 81 ? -4.333 -0.918 -1.507 1.00 98.06 81 SER A CA 1
ATOM 587 C C . SER A 1 81 ? -3.958 -2.064 -2.445 1.00 98.06 81 SER A C 1
ATOM 589 O O . SER A 1 81 ? -3.396 -1.835 -3.511 1.00 98.06 81 SER A O 1
ATOM 591 N N . VAL A 1 82 ? -4.317 -3.306 -2.114 1.00 97.25 82 VAL A N 1
ATOM 592 C CA . VAL A 1 82 ? -4.019 -4.448 -2.993 1.00 97.25 82 VAL A CA 1
ATOM 593 C C . VAL A 1 82 ? -4.772 -4.328 -4.318 1.00 97.25 82 VAL A C 1
ATOM 595 O O . VAL A 1 82 ? -4.187 -4.538 -5.378 1.00 97.25 82 VAL A O 1
ATOM 598 N N . THR A 1 83 ? -6.051 -3.954 -4.280 1.00 97.88 83 THR A N 1
ATOM 599 C CA . THR A 1 83 ? -6.856 -3.784 -5.497 1.00 97.88 83 THR A CA 1
ATOM 600 C C . THR A 1 83 ? -6.360 -2.631 -6.364 1.00 97.88 83 THR A C 1
ATOM 602 O O . THR A 1 83 ? -6.294 -2.804 -7.576 1.00 97.88 83 THR A O 1
ATOM 605 N N . SER A 1 84 ? -5.930 -1.499 -5.792 1.00 97.62 84 SER A N 1
ATOM 606 C CA . SER A 1 84 ? -5.332 -0.405 -6.567 1.00 97.62 84 SER A CA 1
ATOM 607 C C . SER A 1 84 ? -4.025 -0.836 -7.231 1.00 97.62 84 SER A C 1
ATOM 609 O O . SER A 1 84 ? -3.831 -0.557 -8.411 1.00 97.62 84 SER A O 1
ATOM 611 N N . GLY A 1 85 ? -3.172 -1.588 -6.528 1.00 97.75 85 GLY A N 1
ATOM 612 C CA . GLY A 1 85 ? -1.951 -2.152 -7.104 1.00 97.75 85 GLY A CA 1
ATOM 613 C C . GLY A 1 85 ? -2.232 -3.090 -8.282 1.00 97.75 85 GLY A C 1
ATOM 614 O O . GLY A 1 85 ? -1.620 -2.952 -9.340 1.00 97.75 85 GLY A O 1
ATOM 615 N N . LEU A 1 86 ? -3.211 -3.992 -8.137 1.00 97.75 86 LEU A N 1
ATOM 616 C CA . LEU A 1 86 ? -3.655 -4.881 -9.218 1.00 97.75 86 LEU A CA 1
ATOM 617 C C . LEU A 1 86 ? -4.208 -4.105 -10.420 1.00 97.75 86 LEU A C 1
ATOM 619 O O . LEU A 1 86 ? -3.863 -4.416 -11.557 1.00 97.75 86 LEU A O 1
ATOM 623 N N . LEU A 1 87 ? -5.042 -3.092 -10.173 1.00 97.94 87 LEU A N 1
ATOM 624 C CA . LEU A 1 87 ? -5.640 -2.268 -11.223 1.00 97.94 87 LEU A CA 1
ATOM 625 C C . LEU A 1 87 ? -4.577 -1.495 -12.006 1.00 97.94 87 LEU 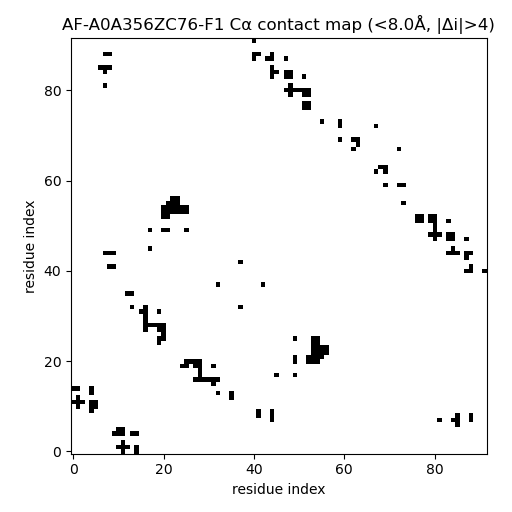A C 1
ATOM 627 O O . LEU A 1 87 ? -4.594 -1.514 -13.233 1.00 97.94 87 LEU A O 1
ATOM 631 N N . VAL A 1 88 ? -3.627 -0.856 -11.321 1.00 97.88 88 VAL A N 1
ATOM 632 C CA . VAL A 1 88 ? -2.540 -0.124 -11.988 1.00 97.88 88 VAL A CA 1
ATOM 633 C C . VAL A 1 88 ? -1.636 -1.077 -12.768 1.00 97.88 88 VAL A C 1
ATOM 635 O O . VAL A 1 88 ? -1.256 -0.762 -13.890 1.00 97.88 88 VAL A O 1
ATOM 638 N N . ASN A 1 89 ? -1.343 -2.262 -12.226 1.00 97.31 89 ASN A N 1
ATOM 639 C CA . ASN A 1 89 ? -0.574 -3.283 -12.937 1.00 97.31 89 ASN A CA 1
ATOM 640 C C . ASN A 1 89 ? -1.272 -3.805 -14.203 1.00 97.31 89 ASN A C 1
ATOM 642 O O . ASN A 1 89 ? -0.594 -4.264 -15.120 1.00 97.31 89 ASN A O 1
ATOM 646 N N . TRP A 1 90 ? -2.605 -3.780 -14.234 1.00 97.12 90 TRP A N 1
ATOM 647 C CA . TRP A 1 90 ? -3.389 -4.164 -15.405 1.00 97.12 90 TRP A CA 1
ATOM 648 C C . TRP A 1 90 ? -3.485 -3.041 -16.448 1.00 97.12 90 TRP A C 1
ATOM 650 O O . TRP A 1 90 ? -3.490 -3.322 -17.642 1.00 97.12 90 TRP A O 1
ATOM 660 N N . LEU A 1 91 ? -3.560 -1.780 -16.008 1.00 96.62 91 LEU A N 1
ATOM 661 C CA . LEU A 1 91 ? -3.690 -0.612 -16.888 1.00 96.62 91 LEU A CA 1
ATOM 662 C C . LEU A 1 91 ? -2.386 -0.204 -17.588 1.00 96.62 91 LEU A C 1
ATOM 664 O O . LEU A 1 91 ? -2.440 0.373 -18.673 1.00 96.62 91 LEU A O 1
ATOM 668 N N . MET A 1 92 ? -1.239 -0.438 -16.950 1.00 93.38 92 MET A N 1
ATOM 669 C CA . MET A 1 92 ? 0.102 -0.064 -17.425 1.00 93.38 9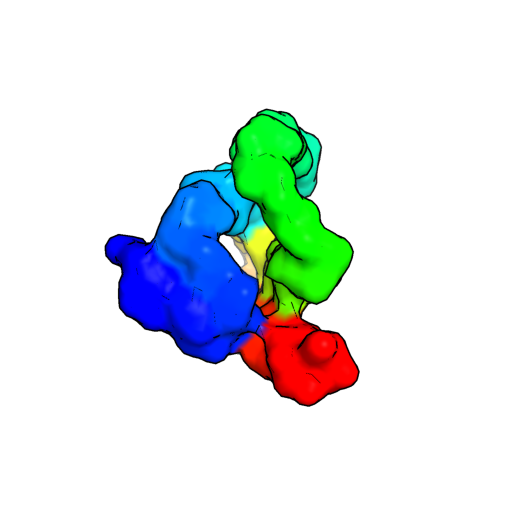2 MET A CA 1
ATOM 670 C C . MET A 1 92 ? 0.921 -1.304 -17.735 1.00 93.38 92 MET A C 1
ATOM 672 O O . MET A 1 92 ? 1.826 -1.244 -18.589 1.00 93.38 92 MET A O 1
#

Secondary structure (DSSP, 8-state):
-HHHHHHTT--GGGHHHHHHHHHT-HHHHHHHHGGG---HHHHHHHHHHHHHHSSHHHHHHHHHTTT--HHHHHHHHHHHHHHHHHHHHHH-